Protein AF-A0A9E2XJH9-F1 (afdb_monomer_lite)

Structure (mmCIF, N/CA/C/O backbone):
data_AF-A0A9E2XJH9-F1
#
_entry.id   AF-A0A9E2XJH9-F1
#
loop_
_atom_site.group_PDB
_atom_site.id
_atom_site.type_symbol
_atom_site.label_atom_id
_atom_site.label_alt_id
_atom_site.label_comp_id
_atom_site.label_asym_id
_atom_site.label_entity_id
_atom_site.label_seq_id
_atom_site.pdbx_PDB_ins_code
_atom_site.Cartn_x
_atom_site.Cartn_y
_atom_site.Cartn_z
_atom_site.occupancy
_atom_site.B_iso_or_equiv
_atom_site.auth_seq_id
_atom_site.auth_comp_id
_atom_site.auth_asym_id
_atom_site.auth_atom_id
_atom_site.pdbx_PDB_model_num
ATOM 1 N N . MET A 1 1 ? -44.037 -3.845 31.121 1.00 45.78 1 MET A N 1
ATOM 2 C CA . MET A 1 1 ? -45.086 -4.086 30.107 1.00 45.78 1 MET A CA 1
ATOM 3 C C . MET A 1 1 ? -45.966 -2.852 30.020 1.00 45.78 1 MET A C 1
ATOM 5 O O . MET A 1 1 ? -46.701 -2.589 30.962 1.00 45.78 1 MET A O 1
ATOM 9 N N . LYS A 1 2 ? -45.843 -2.062 28.949 1.00 32.94 2 LYS A N 1
ATOM 10 C CA . LYS A 1 2 ? -46.825 -1.027 28.600 1.00 32.94 2 LYS A CA 1
ATOM 11 C C . LYS A 1 2 ? -46.679 -0.682 27.119 1.00 32.94 2 LYS A C 1
ATOM 13 O O . LYS A 1 2 ? -45.812 0.088 26.726 1.00 32.94 2 LYS A O 1
ATOM 18 N N . THR A 1 3 ? -47.478 -1.361 26.311 1.00 39.22 3 THR A N 1
ATOM 19 C CA . THR A 1 3 ? -47.742 -1.063 24.904 1.00 39.22 3 THR A CA 1
ATOM 20 C C . THR A 1 3 ? -48.762 0.071 24.868 1.00 39.22 3 THR A C 1
ATOM 22 O O . THR A 1 3 ? -49.790 -0.025 25.538 1.00 39.22 3 THR A O 1
ATOM 25 N N . THR A 1 4 ? -48.507 1.127 24.095 1.00 47.56 4 THR A N 1
ATOM 26 C CA . THR A 1 4 ? -49.515 2.161 23.822 1.00 47.56 4 THR A CA 1
ATOM 27 C C . THR A 1 4 ? -49.597 2.415 22.326 1.00 47.56 4 THR A C 1
ATOM 29 O O . THR A 1 4 ? -48.593 2.630 21.656 1.00 47.56 4 THR A O 1
ATOM 32 N N . SER A 1 5 ? -50.834 2.294 21.859 1.00 43.72 5 SER A N 1
ATOM 33 C CA . SER A 1 5 ? -51.344 2.358 20.497 1.00 43.72 5 SER A CA 1
ATOM 34 C C . SER A 1 5 ? -51.442 3.803 19.996 1.00 43.72 5 SER A C 1
ATOM 36 O O . SER A 1 5 ? -51.611 4.717 20.802 1.00 43.72 5 SER A O 1
ATOM 38 N N . GLY A 1 6 ? -51.403 4.007 18.678 1.00 39.41 6 GLY A N 1
ATOM 39 C CA . GLY A 1 6 ? -51.618 5.320 18.068 1.00 39.41 6 GLY A CA 1
ATOM 40 C C . GLY A 1 6 ? -51.553 5.290 16.546 1.00 39.41 6 GLY A C 1
ATOM 41 O O . GLY A 1 6 ? -50.593 5.772 15.958 1.00 39.41 6 GLY A O 1
ATOM 42 N N . ALA A 1 7 ? -52.570 4.702 15.913 1.00 44.78 7 ALA A N 1
ATOM 43 C CA . ALA A 1 7 ? -52.830 4.862 14.488 1.00 44.78 7 ALA A CA 1
ATOM 44 C C . ALA A 1 7 ? -53.397 6.266 14.221 1.00 44.78 7 ALA A C 1
ATOM 46 O O . ALA A 1 7 ? -54.380 6.657 14.849 1.00 44.78 7 ALA A O 1
ATOM 47 N N . ILE A 1 8 ? -52.818 6.998 13.267 1.00 49.91 8 ILE A N 1
ATOM 48 C CA . ILE A 1 8 ? -53.459 8.165 12.653 1.00 49.91 8 ILE A CA 1
ATOM 49 C C . ILE A 1 8 ? -53.536 7.889 11.155 1.00 49.91 8 ILE A C 1
ATOM 51 O O . ILE A 1 8 ? -52.525 7.855 10.455 1.00 49.91 8 ILE A O 1
ATOM 55 N N . LEU A 1 9 ? -54.768 7.645 10.702 1.00 46.78 9 LEU A N 1
ATOM 56 C CA . LEU A 1 9 ? -55.169 7.704 9.304 1.00 46.78 9 LEU A CA 1
ATOM 57 C C . LEU A 1 9 ? -54.815 9.086 8.746 1.00 46.78 9 LEU A C 1
ATOM 59 O O . LEU A 1 9 ? -55.258 10.106 9.266 1.00 46.78 9 LEU A O 1
ATOM 63 N N . GLY A 1 10 ? -54.074 9.100 7.647 1.00 39.44 10 GLY A N 1
ATOM 64 C CA . GLY A 1 10 ? -53.771 10.303 6.887 1.00 39.44 10 GLY A CA 1
ATOM 65 C C . GLY A 1 10 ? -53.442 9.917 5.459 1.00 39.44 10 GLY A C 1
ATOM 66 O O . GLY A 1 10 ? -52.284 9.917 5.059 1.00 39.44 10 GLY A O 1
ATOM 67 N N . THR A 1 11 ? -54.468 9.520 4.711 1.00 53.06 11 THR A N 1
ATOM 68 C CA . THR A 1 11 ? -54.410 9.272 3.272 1.00 53.06 11 THR A CA 1
ATOM 69 C C . THR A 1 11 ? -54.067 10.576 2.554 1.00 53.06 11 THR A C 1
ATOM 71 O O . THR A 1 11 ? -54.954 11.347 2.202 1.00 53.06 11 THR A O 1
ATOM 74 N N . ILE A 1 12 ? -52.781 10.830 2.323 1.00 55.66 12 ILE A N 1
ATOM 75 C CA . ILE A 1 12 ? -52.331 11.716 1.251 1.00 55.66 12 ILE A CA 1
ATOM 76 C C . ILE A 1 12 ? -51.377 10.899 0.397 1.00 55.66 12 ILE A C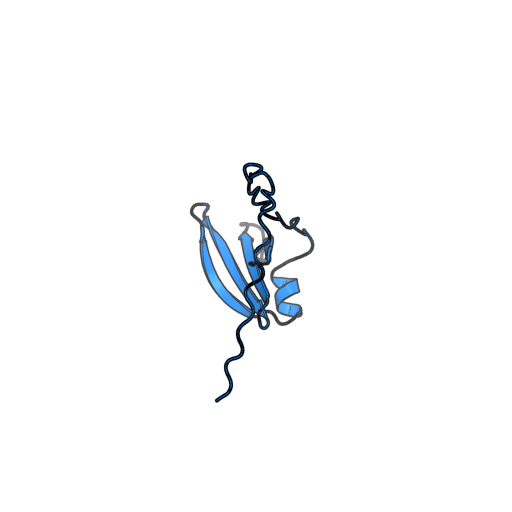 1
ATOM 78 O O . ILE A 1 12 ? -50.264 10.559 0.793 1.00 55.66 12 ILE A O 1
ATOM 82 N N . ALA A 1 13 ? -51.888 10.544 -0.777 1.00 48.97 13 ALA A N 1
ATOM 83 C CA . ALA A 1 13 ? -51.147 9.984 -1.881 1.00 48.97 13 ALA A CA 1
ATOM 84 C C . ALA A 1 13 ? -50.019 10.951 -2.276 1.00 48.97 13 ALA A C 1
ATOM 86 O O . ALA A 1 13 ? -50.204 11.839 -3.106 1.00 48.97 13 ALA A O 1
ATOM 87 N N . CYS A 1 14 ? -48.837 10.781 -1.684 1.00 42.00 14 CYS A N 1
ATOM 88 C CA . CYS A 1 14 ? -47.613 11.257 -2.307 1.00 42.00 14 CYS A CA 1
ATOM 89 C C . CYS A 1 14 ? -47.350 10.346 -3.501 1.00 42.00 14 CYS A C 1
ATOM 91 O O . CYS A 1 14 ? -46.972 9.184 -3.350 1.00 42.00 14 CYS A O 1
ATOM 93 N N . LEU A 1 15 ? -47.645 10.897 -4.678 1.00 45.41 15 LEU A N 1
ATOM 94 C CA . LEU A 1 15 ? -47.264 10.414 -5.994 1.00 45.41 15 LEU A CA 1
ATOM 95 C C . LEU A 1 15 ? -45.953 9.617 -5.931 1.00 45.41 15 LEU A C 1
ATOM 97 O O . LEU A 1 15 ? -44.902 10.148 -5.569 1.00 45.41 15 LEU A O 1
ATOM 101 N N . VAL A 1 16 ? -46.033 8.344 -6.314 1.00 53.53 16 VAL A N 1
ATOM 102 C CA . VAL A 1 16 ? -44.881 7.483 -6.570 1.00 53.53 16 VAL A CA 1
ATOM 103 C C . VAL A 1 16 ? -44.175 8.035 -7.809 1.00 53.53 16 VAL A C 1
ATOM 105 O O . VAL A 1 16 ? -44.464 7.645 -8.938 1.00 53.53 16 VAL A O 1
ATOM 108 N N . LEU A 1 17 ? -43.280 9.002 -7.609 1.00 51.84 17 LEU A N 1
ATOM 109 C CA . LEU A 1 17 ? -42.283 9.360 -8.608 1.00 51.84 17 LEU A CA 1
ATOM 110 C C . LEU A 1 17 ? -41.283 8.207 -8.643 1.00 51.84 17 LEU A C 1
ATOM 112 O O . LEU A 1 17 ? -40.574 7.954 -7.671 1.00 51.84 17 LEU A O 1
ATOM 116 N N . LEU A 1 18 ? -41.312 7.471 -9.753 1.00 55.94 18 LEU A N 1
ATOM 117 C CA . LEU A 1 18 ? -40.418 6.368 -10.087 1.00 55.94 18 LEU A CA 1
ATOM 118 C C . LEU A 1 18 ? -38.974 6.729 -9.716 1.00 55.94 18 LEU A C 1
ATOM 120 O O . LEU A 1 18 ? -38.332 7.557 -10.361 1.00 55.94 18 LEU A O 1
ATOM 124 N N . GLY A 1 19 ? -38.493 6.123 -8.633 1.00 50.59 19 GLY A N 1
ATOM 125 C CA . GLY A 1 19 ? -37.148 6.320 -8.129 1.00 50.59 19 GLY A CA 1
ATOM 126 C C . GLY A 1 19 ? -36.132 5.744 -9.103 1.00 50.59 19 GLY A C 1
ATOM 127 O O . GLY A 1 19 ? -35.912 4.537 -9.139 1.00 50.59 19 GLY A O 1
ATOM 128 N N . THR A 1 20 ? -35.463 6.605 -9.862 1.00 52.62 20 THR A N 1
ATOM 129 C CA . THR A 1 20 ? -34.158 6.265 -10.424 1.00 52.62 20 THR A CA 1
ATOM 130 C C . THR A 1 20 ? -33.138 6.352 -9.292 1.00 52.62 20 THR A C 1
ATOM 132 O O . THR A 1 20 ? -32.621 7.432 -8.996 1.00 52.62 20 THR A O 1
ATOM 135 N N . THR A 1 21 ? -32.870 5.233 -8.620 1.00 52.00 21 THR A N 1
ATOM 136 C CA . THR A 1 21 ? -31.719 5.101 -7.719 1.00 52.00 21 THR A CA 1
ATOM 137 C C . THR A 1 21 ? -30.445 5.169 -8.560 1.00 52.00 21 THR A C 1
ATOM 139 O O . THR A 1 21 ? -29.936 4.149 -9.019 1.00 52.00 21 THR A O 1
ATOM 142 N N . HIS A 1 22 ? -29.941 6.375 -8.814 1.00 52.78 22 HIS A N 1
ATOM 143 C CA . HIS A 1 22 ? -28.606 6.551 -9.369 1.00 52.78 22 HIS A CA 1
ATOM 144 C C . HIS A 1 22 ? -27.609 6.206 -8.258 1.00 52.78 22 HIS A C 1
ATOM 146 O O . HIS A 1 22 ? -27.380 7.003 -7.350 1.00 52.78 22 HIS A O 1
ATOM 152 N N . GLN A 1 23 ? -27.046 4.995 -8.294 1.00 50.19 23 GLN A N 1
ATOM 153 C CA . GLN A 1 23 ? -25.839 4.687 -7.534 1.00 50.19 23 GLN A CA 1
ATOM 154 C C . GLN A 1 23 ? -24.696 5.498 -8.146 1.00 50.19 23 GLN A C 1
ATOM 156 O O . GLN A 1 23 ? -24.040 5.064 -9.090 1.00 50.19 23 GLN A O 1
ATOM 161 N N . THR A 1 24 ? -24.469 6.701 -7.624 1.00 52.53 24 THR A N 1
ATOM 162 C CA . THR A 1 24 ? -23.214 7.413 -7.845 1.00 52.53 24 THR A CA 1
ATOM 16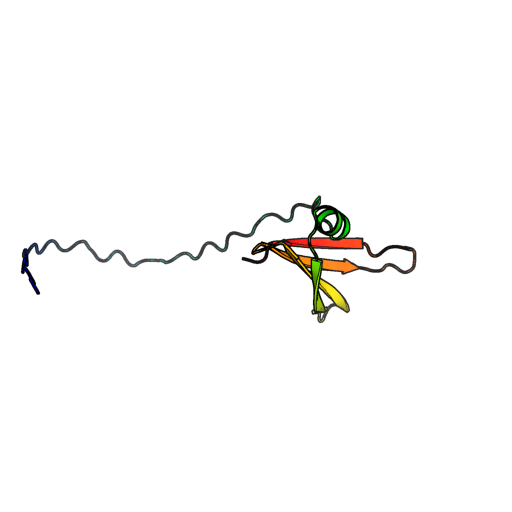3 C C . THR A 1 24 ? -22.132 6.616 -7.132 1.00 52.53 24 THR A C 1
ATOM 165 O O . THR A 1 24 ? -21.957 6.735 -5.923 1.00 52.53 24 THR A O 1
ATOM 168 N N . THR A 1 25 ? -21.417 5.763 -7.863 1.00 52.78 25 THR A N 1
ATOM 169 C CA . THR A 1 25 ? -20.140 5.240 -7.380 1.00 52.78 25 THR A CA 1
ATOM 170 C C . THR A 1 25 ? -19.217 6.441 -7.220 1.00 52.78 25 THR A C 1
ATOM 172 O O . THR A 1 25 ? -18.796 7.024 -8.222 1.00 52.78 25 THR A O 1
ATOM 17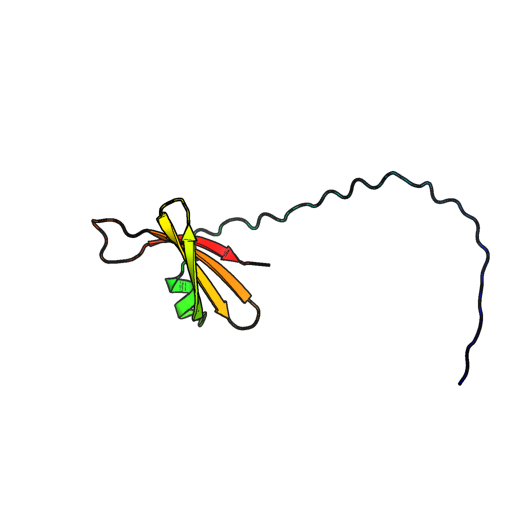5 N N . ALA A 1 26 ? -18.953 6.857 -5.982 1.00 53.38 26 ALA A N 1
ATOM 176 C CA . ALA A 1 26 ? -17.939 7.855 -5.690 1.00 53.38 26 ALA A CA 1
ATOM 177 C C . ALA A 1 26 ? -16.590 7.279 -6.135 1.00 53.38 26 ALA A C 1
ATOM 179 O O . ALA A 1 26 ? -15.988 6.442 -5.470 1.00 53.38 26 ALA A O 1
ATOM 180 N N . GLN A 1 27 ? -16.149 7.657 -7.331 1.00 55.16 27 GLN A N 1
ATOM 181 C CA . GLN A 1 27 ? -14.812 7.338 -7.797 1.00 55.16 27 GLN A CA 1
ATOM 182 C C . GLN A 1 27 ? -13.871 8.311 -7.097 1.00 55.16 27 GLN A C 1
ATOM 184 O O . GLN A 1 27 ? -13.679 9.432 -7.565 1.00 55.16 27 GLN A O 1
ATOM 189 N N . THR A 1 28 ? -13.324 7.908 -5.951 1.00 57.53 28 THR A N 1
ATOM 190 C CA . THR A 1 28 ? -12.324 8.712 -5.248 1.00 57.53 28 THR A CA 1
ATOM 191 C C . THR A 1 28 ? -11.160 8.966 -6.213 1.00 57.53 28 THR A C 1
ATOM 193 O O . THR A 1 28 ? -10.613 7.999 -6.773 1.00 57.53 28 THR A O 1
ATOM 196 N N . PRO A 1 29 ? -10.811 10.242 -6.480 1.00 59.28 29 PRO A N 1
ATOM 197 C CA . PRO A 1 29 ? -9.686 10.586 -7.335 1.00 59.28 29 PRO A CA 1
ATOM 198 C C . PRO A 1 29 ? -8.440 9.835 -6.876 1.00 59.28 29 PRO A C 1
ATOM 200 O O . PRO A 1 29 ? -8.186 9.711 -5.678 1.00 59.28 29 PRO A O 1
ATOM 203 N N . VAL A 1 30 ? -7.675 9.302 -7.829 1.00 57.00 30 VAL A N 1
ATOM 204 C CA . VAL A 1 30 ? -6.367 8.723 -7.512 1.00 57.00 30 VAL A CA 1
ATOM 205 C C . VAL A 1 30 ? -5.477 9.874 -7.103 1.00 57.00 30 VAL A C 1
ATOM 207 O O . VAL A 1 30 ? -5.118 10.680 -7.956 1.00 57.00 30 VAL A O 1
ATOM 210 N N . ASP A 1 31 ? -5.156 9.966 -5.819 1.00 63.12 31 ASP A N 1
ATOM 211 C CA . ASP A 1 31 ? -4.129 10.886 -5.364 1.00 63.12 31 ASP A CA 1
ATOM 212 C C . ASP A 1 31 ? -2.762 10.288 -5.743 1.00 63.12 31 ASP A C 1
ATOM 214 O O . ASP A 1 31 ? -2.361 9.266 -5.171 1.00 63.12 31 ASP A O 1
ATOM 218 N N . PRO A 1 32 ? -2.039 10.869 -6.721 1.00 60.97 32 PRO A N 1
ATOM 219 C CA . PRO A 1 32 ? -0.739 10.357 -7.142 1.00 60.97 32 PRO A CA 1
ATOM 220 C C . PRO A 1 32 ? 0.323 10.449 -6.033 1.00 60.97 32 PRO A C 1
ATOM 222 O O . PRO A 1 32 ? 1.396 9.865 -6.182 1.00 60.97 32 PRO A O 1
ATOM 225 N N . ALA A 1 33 ? 0.057 11.160 -4.931 1.00 70.56 33 ALA A N 1
ATOM 226 C CA . ALA A 1 33 ? 0.961 11.256 -3.792 1.00 70.56 33 ALA A CA 1
ATOM 227 C C . ALA A 1 33 ? 0.902 10.032 -2.860 1.00 70.56 33 ALA A C 1
ATOM 229 O O . ALA A 1 33 ? 1.853 9.788 -2.110 1.00 70.56 33 ALA A O 1
ATOM 230 N N . VAL A 1 34 ? -0.173 9.236 -2.900 1.00 88.75 34 VAL A N 1
ATOM 231 C CA . VAL A 1 34 ? -0.321 8.082 -2.006 1.00 88.75 34 VAL A CA 1
ATOM 232 C C . VAL A 1 34 ? 0.475 6.899 -2.551 1.00 88.75 34 VAL A C 1
ATOM 234 O O . VAL A 1 34 ? 0.137 6.295 -3.568 1.00 88.75 34 VAL A O 1
ATOM 237 N N . THR A 1 35 ? 1.545 6.544 -1.839 1.00 92.19 35 THR A N 1
ATOM 238 C CA . THR A 1 35 ? 2.428 5.421 -2.181 1.00 92.19 35 THR A CA 1
ATOM 239 C C . THR A 1 35 ? 2.456 4.378 -1.074 1.00 92.19 35 THR A C 1
ATOM 241 O O . THR A 1 35 ? 2.246 4.698 0.096 1.00 92.19 35 THR A O 1
ATOM 244 N N . VAL A 1 36 ? 2.804 3.136 -1.420 1.00 92.25 36 VAL A N 1
ATOM 245 C CA . VAL A 1 36 ? 3.002 2.052 -0.438 1.00 92.25 36 VAL A CA 1
ATOM 246 C C . VAL A 1 36 ? 4.001 2.479 0.641 1.00 92.25 36 VAL A C 1
ATOM 248 O O . VAL A 1 36 ? 3.736 2.331 1.829 1.00 92.25 36 VAL A O 1
ATOM 251 N N . SER A 1 37 ? 5.120 3.084 0.236 1.00 91.31 37 SER A N 1
ATOM 252 C CA . SER A 1 37 ? 6.156 3.561 1.155 1.00 91.31 37 SER A CA 1
ATOM 253 C C . SER A 1 37 ? 5.661 4.656 2.105 1.00 91.31 37 SER A C 1
ATOM 255 O O . SER A 1 37 ? 6.087 4.687 3.257 1.00 91.31 37 SER A O 1
ATOM 257 N N . ALA A 1 38 ? 4.790 5.560 1.643 1.00 92.44 38 ALA A N 1
ATOM 258 C CA . ALA A 1 38 ? 4.190 6.587 2.494 1.00 92.44 38 ALA A CA 1
ATOM 259 C C . ALA A 1 38 ? 3.230 5.961 3.517 1.00 92.44 38 ALA A C 1
ATOM 261 O O . ALA A 1 38 ? 3.389 6.182 4.714 1.00 92.44 38 ALA A O 1
ATOM 262 N N . LEU A 1 39 ? 2.331 5.080 3.065 1.00 94.00 39 LEU A N 1
ATOM 263 C CA . LEU A 1 39 ? 1.387 4.370 3.933 1.00 94.00 39 LEU A CA 1
ATOM 264 C C . LEU A 1 39 ? 2.107 3.539 5.006 1.00 94.00 39 LEU A C 1
ATOM 266 O O . LEU A 1 39 ? 1.739 3.577 6.179 1.00 94.00 39 LEU A O 1
ATOM 270 N N . MET A 1 40 ? 3.183 2.836 4.643 1.00 93.94 40 MET A N 1
ATOM 271 C CA . MET A 1 40 ? 3.981 2.078 5.612 1.00 93.94 40 MET A CA 1
ATOM 272 C C . MET A 1 40 ? 4.650 2.983 6.655 1.00 93.94 40 MET A C 1
ATOM 274 O O . MET A 1 40 ? 4.666 2.641 7.835 1.00 93.94 40 MET A O 1
ATOM 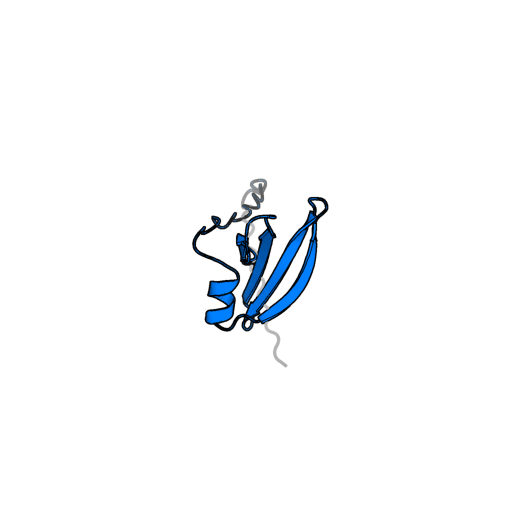278 N N . LYS A 1 41 ? 5.158 4.160 6.260 1.00 95.00 41 LYS A N 1
ATOM 279 C CA . LYS A 1 41 ? 5.701 5.153 7.209 1.00 95.00 41 LYS A CA 1
ATOM 280 C C . LYS A 1 41 ? 4.632 5.704 8.154 1.00 95.00 41 LYS A C 1
ATOM 282 O O . LYS A 1 41 ? 4.944 6.036 9.291 1.00 95.00 41 LYS A O 1
ATOM 287 N N . GLU A 1 42 ? 3.384 5.771 7.705 1.00 95.19 42 GLU A N 1
ATOM 288 C CA . GLU A 1 42 ? 2.234 6.158 8.528 1.00 95.19 42 GLU A CA 1
ATOM 289 C C . GLU A 1 42 ? 1.719 5.025 9.434 1.00 95.19 42 GLU A C 1
ATOM 291 O O . GLU A 1 42 ? 0.793 5.242 10.223 1.00 95.19 42 GLU A O 1
ATOM 296 N N . GLY A 1 43 ? 2.309 3.829 9.356 1.00 96.88 43 GLY A N 1
ATOM 297 C CA . GLY A 1 43 ? 1.958 2.675 10.183 1.00 96.88 43 GLY A CA 1
ATOM 298 C C . GLY A 1 43 ? 0.853 1.793 9.603 1.00 96.88 43 GLY A C 1
ATOM 299 O O . GLY A 1 43 ? 0.204 1.072 10.356 1.00 96.88 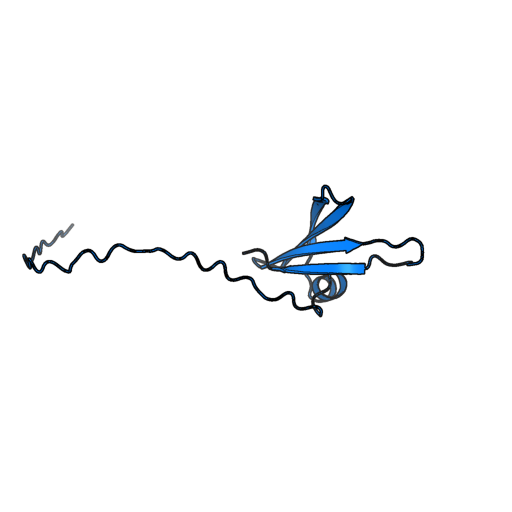43 GLY A O 1
ATOM 300 N N . TYR A 1 44 ? 0.599 1.859 8.294 1.00 97.19 44 TYR A N 1
ATOM 301 C CA . TYR A 1 44 ? -0.181 0.823 7.620 1.00 97.19 44 TYR A CA 1
ATOM 302 C C . TYR A 1 44 ? 0.662 -0.440 7.432 1.00 97.19 44 TYR A C 1
ATOM 304 O O . TYR A 1 44 ? 1.822 -0.382 7.024 1.00 97.19 44 TYR A O 1
ATOM 312 N N . GLU A 1 45 ? 0.048 -1.593 7.665 1.00 97.62 45 GLU A N 1
ATOM 313 C CA . GLU A 1 45 ? 0.686 -2.901 7.545 1.00 97.62 45 GLU A CA 1
ATOM 314 C C . GLU A 1 45 ? 0.214 -3.629 6.288 1.00 97.62 45 GLU A C 1
ATOM 316 O O . GLU A 1 45 ? -0.958 -3.546 5.913 1.00 97.62 45 GLU A O 1
ATOM 321 N N . LEU A 1 46 ? 1.112 -4.379 5.647 1.00 96.06 46 LEU A N 1
ATOM 322 C CA . LEU A 1 46 ? 0.751 -5.270 4.548 1.00 96.06 46 LEU A CA 1
ATOM 323 C C . LEU A 1 46 ? -0.044 -6.461 5.099 1.00 96.06 46 LEU A C 1
ATOM 325 O O . LEU A 1 46 ? 0.500 -7.274 5.841 1.00 96.06 46 LEU A O 1
ATOM 329 N N . VAL A 1 47 ? -1.309 -6.593 4.700 1.00 97.38 47 VAL A N 1
ATOM 330 C CA . VAL A 1 47 ? -2.193 -7.671 5.180 1.00 97.38 47 VAL A CA 1
ATOM 331 C C . VAL A 1 47 ? -2.468 -8.750 4.139 1.00 97.38 47 VAL A C 1
ATOM 333 O O . VAL A 1 47 ? -2.833 -9.863 4.506 1.00 97.38 47 VAL A O 1
ATOM 336 N N . SER A 1 48 ? -2.317 -8.449 2.847 1.00 95.62 48 SER A N 1
ATOM 337 C CA . SER A 1 48 ? -2.483 -9.439 1.779 1.00 95.62 48 SER A CA 1
ATOM 338 C C . SER A 1 48 ? -1.848 -8.985 0.466 1.00 95.62 48 SER A C 1
ATOM 340 O O . SER A 1 48 ? -1.596 -7.796 0.258 1.00 95.62 48 SER A O 1
ATOM 342 N N . THR A 1 49 ? -1.622 -9.940 -0.435 1.00 94.50 49 THR A N 1
ATOM 343 C CA . THR A 1 49 ? -1.191 -9.689 -1.813 1.00 94.50 49 THR A CA 1
ATOM 344 C C . THR A 1 49 ? -2.102 -10.423 -2.792 1.00 94.50 49 THR A C 1
ATOM 346 O O . THR A 1 49 ? -2.589 -11.515 -2.505 1.00 94.50 49 THR A O 1
ATOM 349 N N . ILE A 1 50 ? -2.331 -9.825 -3.958 1.00 93.06 50 ILE A N 1
ATOM 350 C CA . ILE A 1 50 ? -3.082 -10.423 -5.063 1.00 93.06 50 ILE A CA 1
ATOM 351 C C . ILE A 1 50 ? -2.265 -10.351 -6.346 1.00 93.06 50 ILE A C 1
ATOM 353 O O . ILE A 1 50 ? -1.457 -9.443 -6.545 1.00 93.06 50 ILE A O 1
ATOM 357 N N . ARG A 1 51 ? -2.496 -11.302 -7.248 1.00 87.88 51 ARG A N 1
ATOM 358 C CA . ARG A 1 51 ? -1.985 -11.228 -8.617 1.00 87.88 51 ARG A CA 1
ATOM 359 C C . ARG A 1 51 ? -3.096 -10.748 -9.532 1.00 87.88 51 ARG A C 1
ATOM 361 O O . ARG A 1 51 ? -4.195 -11.296 -9.501 1.00 87.88 51 ARG A O 1
ATOM 368 N N . THR A 1 52 ? -2.805 -9.747 -10.353 1.00 81.62 52 THR A N 1
ATOM 369 C CA . THR A 1 52 ? -3.698 -9.366 -11.449 1.00 81.62 52 THR A CA 1
ATOM 370 C C . THR A 1 52 ? -3.422 -10.213 -12.681 1.00 81.62 52 THR A C 1
ATOM 372 O O . THR A 1 52 ? -2.319 -10.727 -12.869 1.00 81.62 52 THR A O 1
ATOM 375 N N . THR A 1 53 ? -4.407 -10.303 -13.570 1.00 81.06 53 THR A N 1
ATOM 376 C CA . THR A 1 53 ? -4.231 -10.865 -14.917 1.00 81.06 53 THR A CA 1
ATOM 377 C C . THR A 1 53 ? -3.209 -10.085 -15.751 1.00 81.06 53 THR A C 1
ATOM 379 O O . THR A 1 53 ? -2.587 -10.658 -16.637 1.00 81.06 53 THR A O 1
ATOM 382 N N . ALA A 1 54 ? -2.987 -8.804 -15.432 1.00 74.12 54 ALA A N 1
ATOM 383 C CA . ALA A 1 54 ? -1.977 -7.946 -16.051 1.00 74.12 54 ALA A CA 1
ATOM 384 C C . ALA A 1 54 ? -0.549 -8.168 -15.506 1.00 74.12 54 ALA A C 1
ATOM 386 O O . ALA A 1 54 ? 0.387 -7.506 -15.946 1.00 74.12 54 ALA A O 1
ATOM 387 N N . GLY A 1 55 ? -0.366 -9.071 -14.536 1.00 74.19 55 GLY A N 1
ATOM 388 C CA . GLY A 1 55 ? 0.942 -9.426 -13.983 1.00 74.19 55 GLY A CA 1
ATOM 389 C C . GLY A 1 55 ? 1.492 -8.457 -12.933 1.00 74.19 55 GLY A C 1
ATOM 390 O O . GLY A 1 55 ? 2.495 -8.774 -12.297 1.00 74.19 55 GLY A O 1
ATOM 391 N N . SER A 1 56 ? 0.840 -7.316 -12.689 1.00 79.56 56 SER A N 1
ATOM 392 C CA . SER A 1 56 ? 1.222 -6.414 -11.600 1.00 79.56 56 SER A CA 1
ATOM 393 C C . SER A 1 56 ? 0.777 -6.975 -10.240 1.00 79.56 56 SER A C 1
ATOM 395 O O . SER A 1 56 ? -0.377 -7.409 -10.103 1.00 79.56 56 SER A O 1
ATOM 397 N N . PRO A 1 57 ? 1.651 -6.974 -9.215 1.00 88.56 57 PRO A N 1
ATOM 398 C CA . PRO A 1 57 ? 1.253 -7.317 -7.857 1.00 88.56 57 PRO A CA 1
ATOM 399 C C . PRO A 1 57 ? 0.311 -6.252 -7.289 1.00 88.56 57 PRO A C 1
ATOM 401 O O . PRO A 1 57 ? 0.591 -5.053 -7.373 1.00 88.56 57 PRO A O 1
ATOM 404 N N . GLY A 1 58 ? -0.789 -6.700 -6.693 1.00 93.44 58 GLY A N 1
ATOM 405 C CA . GLY A 1 58 ? -1.649 -5.889 -5.839 1.00 93.44 58 GLY A CA 1
ATOM 406 C C . GLY A 1 58 ? -1.340 -6.156 -4.369 1.00 93.44 58 GLY A C 1
ATOM 407 O O . GLY A 1 58 ? -1.087 -7.294 -3.980 1.00 93.44 58 GLY A O 1
ATOM 408 N N . LEU A 1 59 ? -1.360 -5.111 -3.554 1.00 95.12 59 LEU A N 1
ATOM 409 C CA . LEU A 1 59 ? -1.041 -5.116 -2.133 1.00 95.12 59 LEU A CA 1
ATOM 410 C C . LEU A 1 59 ? -2.212 -4.510 -1.366 1.00 95.12 59 LEU A C 1
ATOM 412 O O . LEU A 1 59 ? -2.676 -3.424 -1.712 1.00 95.12 59 LEU A O 1
ATOM 416 N N . PHE A 1 60 ? -2.648 -5.178 -0.304 1.00 96.56 60 PHE A N 1
ATOM 417 C CA . PHE A 1 60 ? -3.600 -4.619 0.645 1.00 96.56 60 PHE A CA 1
ATOM 418 C C . PHE A 1 60 ? -2.865 -4.107 1.882 1.00 96.56 60 PHE A C 1
ATOM 420 O O . PHE A 1 60 ? -2.179 -4.883 2.551 1.00 96.56 60 PHE A O 1
ATOM 427 N N . LEU A 1 61 ? -3.022 -2.821 2.193 1.00 97.38 61 LEU A N 1
ATOM 428 C CA . LEU A 1 61 ? -2.422 -2.168 3.357 1.00 97.38 61 LEU A CA 1
ATOM 429 C C . LEU A 1 61 ? -3.501 -1.712 4.338 1.00 97.38 61 LEU A C 1
ATOM 431 O O . LEU A 1 61 ? -4.437 -1.028 3.931 1.00 97.38 61 LEU A O 1
ATOM 435 N N . ARG A 1 62 ? -3.378 -2.052 5.624 1.00 97.25 62 ARG A N 1
ATOM 436 C CA . ARG A 1 62 ? -4.397 -1.756 6.644 1.00 97.25 62 ARG A CA 1
ATOM 437 C C . ARG A 1 62 ? -3.831 -1.004 7.844 1.00 97.25 62 ARG A C 1
ATOM 439 O O . ARG A 1 62 ? -2.751 -1.332 8.323 1.00 97.25 62 ARG A O 1
ATOM 446 N N . LYS A 1 63 ? -4.611 -0.059 8.373 1.00 97.38 63 LYS A N 1
ATOM 447 C CA . LYS A 1 63 ? -4.398 0.592 9.672 1.00 97.38 63 LYS A CA 1
ATOM 448 C C . LYS A 1 63 ? -5.747 0.792 10.358 1.00 97.38 63 LYS A C 1
ATOM 450 O O . LYS A 1 63 ? -6.568 1.584 9.901 1.00 97.38 63 LYS A O 1
ATOM 455 N N . GLY A 1 64 ? -5.995 0.060 11.444 1.00 95.50 64 GLY A N 1
ATOM 456 C CA . GLY A 1 64 ? -7.324 0.026 12.063 1.00 95.50 64 GLY A CA 1
ATOM 457 C C . GLY A 1 64 ? -8.383 -0.466 11.069 1.00 95.50 64 GLY A C 1
ATOM 458 O O . GLY A 1 64 ? -8.253 -1.560 10.519 1.0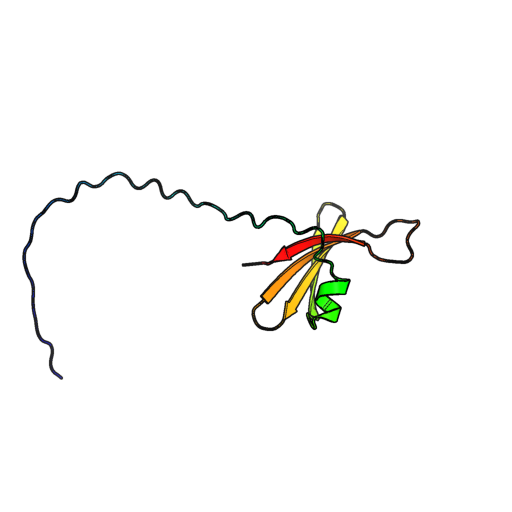0 95.50 64 GLY A O 1
ATOM 459 N N . THR A 1 65 ? -9.410 0.350 10.826 1.00 94.88 65 THR A N 1
ATOM 460 C CA . THR A 1 65 ? -10.482 0.077 9.853 1.00 94.88 65 THR A CA 1
ATOM 461 C C . THR A 1 65 ? -10.176 0.581 8.442 1.00 94.88 65 THR A C 1
ATOM 463 O O . THR A 1 65 ? -10.910 0.245 7.520 1.00 94.88 65 THR A O 1
ATOM 466 N N . SER A 1 66 ? -9.112 1.367 8.253 1.00 94.94 66 SER A N 1
ATOM 467 C CA . SER A 1 66 ? -8.733 1.895 6.941 1.00 94.94 66 SER A CA 1
ATOM 468 C C . SER A 1 66 ? -7.973 0.844 6.144 1.00 94.94 66 SER A C 1
ATOM 470 O O . SER A 1 66 ? -6.978 0.297 6.629 1.00 94.94 66 SER A O 1
ATOM 472 N N . LEU A 1 67 ? -8.408 0.596 4.911 1.00 96.12 67 LEU A N 1
ATOM 473 C CA . LEU A 1 67 ? -7.798 -0.353 3.987 1.00 96.12 67 LEU A CA 1
ATOM 474 C C . LEU A 1 67 ? -7.457 0.354 2.674 1.00 96.12 67 LEU A C 1
ATOM 476 O O . LEU A 1 67 ? -8.254 1.127 2.156 1.00 96.12 67 LEU A O 1
ATOM 480 N N . TYR A 1 68 ? -6.280 0.071 2.131 1.00 96.25 68 TYR A N 1
ATOM 481 C CA . TYR A 1 68 ? -5.843 0.520 0.815 1.00 96.25 68 TYR A CA 1
ATOM 482 C C . TYR A 1 68 ? -5.540 -0.677 -0.073 1.00 96.25 68 TYR A C 1
ATOM 484 O O . TYR A 1 68 ? -4.960 -1.660 0.387 1.00 96.25 68 TYR A O 1
ATOM 492 N N . LEU A 1 69 ? -5.875 -0.558 -1.354 1.00 94.88 69 LEU A N 1
ATOM 493 C CA . LEU A 1 69 ? -5.402 -1.430 -2.419 1.00 94.88 69 LEU A CA 1
ATOM 494 C C . LEU A 1 69 ? -4.402 -0.651 -3.273 1.00 94.88 69 LEU A C 1
ATOM 496 O O . LEU A 1 69 ? -4.731 0.382 -3.859 1.00 94.88 69 LEU A O 1
ATOM 500 N N . CYS A 1 70 ? -3.183 -1.167 -3.351 1.00 93.44 70 CYS A N 1
ATOM 501 C CA . CYS A 1 70 ? -2.088 -0.585 -4.108 1.00 93.44 70 CYS A CA 1
ATOM 502 C C . CYS A 1 70 ? -1.591 -1.557 -5.168 1.00 93.44 70 CYS A C 1
ATOM 504 O O . CYS A 1 70 ? -1.351 -2.721 -4.869 1.00 93.44 70 CYS A O 1
ATOM 506 N N . PHE A 1 71 ? -1.356 -1.078 -6.383 1.00 92.44 71 PHE A N 1
ATOM 507 C CA . PHE A 1 71 ? -0.663 -1.845 -7.410 1.00 92.44 71 PHE A CA 1
ATOM 508 C C . PHE A 1 71 ? 0.724 -1.298 -7.618 1.00 92.44 71 PHE A C 1
ATOM 510 O O . PHE A 1 71 ? 0.948 -0.086 -7.647 1.00 92.44 71 PHE A O 1
ATOM 517 N N . VAL A 1 72 ? 1.656 -2.221 -7.779 1.00 90.56 72 VAL A N 1
ATOM 518 C CA . VAL A 1 72 ? 3.063 -1.902 -7.916 1.00 90.56 72 VAL A CA 1
ATOM 519 C C . VAL A 1 72 ? 3.631 -2.458 -9.216 1.00 90.56 72 VAL A C 1
ATOM 521 O O . VAL A 1 72 ? 3.051 -3.341 -9.847 1.00 90.56 72 VAL A O 1
ATOM 524 N N . ALA A 1 73 ? 4.750 -1.902 -9.657 1.00 87.75 73 ALA A N 1
ATOM 525 C CA . ALA A 1 73 ? 5.541 -2.426 -10.758 1.00 87.75 73 ALA A CA 1
ATOM 526 C C . ALA A 1 73 ? 7.001 -2.516 -10.342 1.00 87.75 73 ALA A C 1
ATOM 528 O O . ALA A 1 73 ? 7.565 -1.583 -9.765 1.00 87.75 73 ALA A O 1
ATOM 529 N N . GLU A 1 74 ? 7.620 -3.627 -10.711 1.00 79.44 74 GLU A N 1
ATOM 530 C CA . GLU A 1 74 ? 9.064 -3.705 -10.833 1.00 79.44 74 GLU A CA 1
ATOM 531 C C . GLU A 1 74 ? 9.430 -3.367 -12.278 1.00 79.44 74 GLU A C 1
ATOM 533 O O . GLU A 1 74 ? 8.759 -3.795 -13.219 1.00 79.44 74 GLU A O 1
ATOM 538 N N . THR A 1 75 ? 10.478 -2.570 -12.468 1.00 73.81 75 THR A N 1
ATOM 539 C CA . THR A 1 75 ? 11.046 -2.353 -13.800 1.00 73.81 75 THR A CA 1
ATOM 540 C C . THR A 1 75 ? 12.456 -2.927 -13.812 1.00 73.81 75 THR A C 1
ATOM 542 O O . THR A 1 75 ? 13.162 -2.768 -12.816 1.00 73.81 75 THR A O 1
ATOM 545 N N . PRO A 1 76 ? 12.926 -3.526 -14.924 1.00 73.62 76 PRO A N 1
ATOM 546 C CA . PRO A 1 76 ? 14.252 -4.156 -14.983 1.00 73.62 76 PRO A CA 1
ATOM 547 C C . PRO A 1 76 ? 15.429 -3.230 -14.642 1.00 73.62 76 PRO A C 1
ATOM 549 O O . PRO A 1 76 ? 16.549 -3.687 -14.444 1.00 73.62 76 PRO A O 1
ATOM 552 N N . ARG A 1 77 ? 15.196 -1.913 -14.627 1.00 76.75 77 ARG A N 1
ATOM 553 C CA . ARG A 1 77 ? 16.206 -0.887 -14.347 1.00 76.75 77 ARG A CA 1
ATOM 554 C C . ARG A 1 77 ? 16.098 -0.296 -12.939 1.00 76.75 77 ARG A C 1
ATOM 556 O O . ARG A 1 77 ? 16.931 0.532 -12.584 1.00 76.75 77 ARG A O 1
ATOM 563 N N . SER A 1 78 ? 15.093 -0.676 -12.149 1.00 65.88 78 SER A N 1
ATOM 564 C CA . SER A 1 78 ? 14.860 -0.122 -10.816 1.00 65.88 78 SER A CA 1
ATOM 565 C C . SER A 1 78 ? 15.289 -1.096 -9.726 1.00 65.88 78 SER A C 1
ATOM 567 O O . SER A 1 78 ? 14.946 -2.271 -9.764 1.00 65.88 78 SER A O 1
ATOM 569 N N . LYS A 1 79 ? 15.992 -0.588 -8.707 1.00 75.06 79 LYS A N 1
ATOM 570 C CA . LYS A 1 79 ? 16.263 -1.335 -7.464 1.00 75.06 79 LYS A CA 1
ATOM 571 C C . LYS A 1 79 ? 15.076 -1.327 -6.498 1.00 75.06 79 LYS A C 1
ATOM 573 O O . LYS A 1 79 ? 15.155 -1.919 -5.426 1.00 75.06 79 LYS A O 1
ATOM 578 N N . THR A 1 80 ? 14.015 -0.597 -6.833 1.00 76.38 80 THR A N 1
ATOM 579 C CA . THR A 1 80 ? 12.837 -0.417 -5.991 1.00 76.38 80 THR A CA 1
ATOM 580 C C . THR A 1 80 ? 11.563 -0.742 -6.753 1.00 76.38 80 THR A C 1
ATOM 582 O O . THR A 1 80 ? 11.451 -0.554 -7.967 1.00 76.38 80 THR A O 1
ATOM 585 N N . VAL A 1 81 ? 10.577 -1.202 -5.996 1.00 79.06 81 VAL A N 1
ATOM 586 C CA . VAL A 1 81 ? 9.218 -1.413 -6.472 1.00 79.06 81 VAL A CA 1
ATOM 587 C C . VAL A 1 81 ? 8.503 -0.059 -6.492 1.00 79.06 81 VAL A C 1
ATOM 589 O O . VAL A 1 81 ? 8.423 0.621 -5.467 1.00 79.06 81 VAL A O 1
ATOM 592 N N . ALA A 1 82 ? 8.006 0.354 -7.657 1.00 85.69 82 ALA A N 1
ATOM 593 C CA . ALA A 1 82 ? 7.293 1.617 -7.822 1.00 85.69 82 ALA A CA 1
ATOM 594 C C . ALA A 1 82 ? 5.792 1.414 -7.594 1.00 85.69 82 ALA A C 1
ATOM 596 O O . ALA A 1 82 ? 5.202 0.466 -8.111 1.00 85.69 82 ALA A O 1
ATOM 597 N N . THR A 1 83 ? 5.158 2.319 -6.844 1.00 88.88 83 THR A N 1
ATOM 598 C CA . THR A 1 83 ? 3.691 2.357 -6.771 1.00 88.88 83 THR A CA 1
ATOM 599 C C . THR A 1 83 ? 3.151 2.889 -8.093 1.00 88.88 83 THR A C 1
ATOM 601 O O . THR A 1 83 ? 3.538 3.973 -8.516 1.00 88.88 83 THR A O 1
ATOM 604 N N . GLN A 1 84 ? 2.268 2.130 -8.739 1.00 88.00 84 GLN A N 1
ATOM 605 C CA . GLN A 1 84 ? 1.541 2.583 -9.924 1.00 88.00 84 GLN A CA 1
ATOM 606 C C . GLN A 1 84 ? 0.290 3.363 -9.527 1.00 88.00 84 GLN A C 1
ATOM 608 O O . GLN A 1 84 ? 0.040 4.443 -10.049 1.00 88.00 84 GLN A O 1
ATOM 613 N N . TYR A 1 85 ? -0.490 2.817 -8.592 1.00 87.38 85 TYR A N 1
ATOM 614 C CA . TYR A 1 85 ? -1.606 3.521 -7.974 1.00 87.38 85 TYR A CA 1
ATOM 615 C C . TYR A 1 85 ? -1.950 2.911 -6.617 1.00 87.38 85 TYR A C 1
ATOM 617 O O . TYR A 1 85 ? -1.757 1.714 -6.409 1.00 87.38 85 TYR A O 1
ATOM 625 N N . CYS A 1 86 ? -2.499 3.726 -5.722 1.00 91.44 86 CYS A N 1
ATOM 626 C CA . CYS A 1 86 ? -3.079 3.314 -4.449 1.00 91.44 86 CYS A CA 1
ATOM 627 C C . CYS A 1 86 ? -4.445 3.975 -4.297 1.00 91.44 86 CYS A C 1
ATOM 629 O O . CYS A 1 86 ? -4.597 5.152 -4.624 1.00 91.44 86 CYS A O 1
ATOM 631 N N . LYS A 1 87 ? -5.437 3.234 -3.802 1.00 92.50 87 LYS A N 1
ATOM 632 C CA . LYS A 1 87 ? -6.756 3.785 -3.472 1.00 92.50 87 LYS A CA 1
ATOM 633 C C . LYS A 1 87 ? -7.284 3.201 -2.165 1.00 92.50 87 LYS A C 1
ATOM 635 O O . LYS A 1 87 ? -6.978 2.038 -1.884 1.00 92.50 87 LYS A O 1
ATOM 640 N N . PRO A 1 88 ? -8.077 3.965 -1.397 1.00 93.50 88 PRO A N 1
ATOM 641 C CA . PRO A 1 88 ? -8.823 3.403 -0.283 1.00 93.50 88 PRO A CA 1
ATOM 642 C C . PRO A 1 88 ? -9.813 2.344 -0.789 1.00 93.50 88 PRO A C 1
ATOM 644 O O . PRO A 1 88 ? -10.293 2.412 -1.923 1.00 93.50 88 PRO A O 1
ATOM 647 N N . VAL A 1 89 ? -10.082 1.357 0.057 1.00 90.88 89 VAL A N 1
ATOM 648 C CA . VAL A 1 89 ? -11.101 0.326 -0.136 1.00 90.88 89 VAL A CA 1
ATOM 649 C C . VAL A 1 89 ? -12.183 0.593 0.901 1.00 90.88 89 VAL A C 1
ATOM 651 O O . VAL A 1 89 ? -11.916 0.478 2.099 1.00 90.88 89 VAL A O 1
ATOM 654 N N . GLU A 1 90 ? -13.360 0.987 0.425 1.00 73.12 90 GLU A N 1
ATOM 655 C CA . GLU A 1 90 ? -14.578 1.206 1.217 1.00 73.12 90 GLU A CA 1
ATOM 656 C C . GLU A 1 90 ? -15.548 0.035 1.041 1.00 73.12 90 GLU A C 1
ATOM 658 O O . GLU A 1 90 ? -15.666 -0.464 -0.106 1.00 73.12 90 GLU A O 1
#

Sequence (90 aa):
MKTTSGAILGTIACLVLLGTTHQTTAQTPVDPAVTVSALMKEGYELVSTIRTTAGSPGLFLRKGTSLYLCFVAETPRSKTVATQYCKPVE

Secondary structure (DSSP, 8-state):
-------------------------------TT--HHHHHHTT-EEEEEEE-TTSPEEEEEEETTEEEEEEEE--TT-SSPEEEEEEEE-

pLDDT: mean 75.02, std 20.08, range [32.94, 97.62]

Radius of gyration: 23.91 Å; chains: 1; bounding box: 71×23×46 Å

Foldseek 3Di:
DDDDDDDDDDDDPPDPPPDPPPPPPPPPDFPPPDWPVVLVVVPWDFDDWDADPVRWIWTWTDDDPKIKIWTWDDDPPDPDIGTPTMDIDD